Protein AF-A0A8W8I781-F1 (afdb_monomer_lite)

Radius of gyration: 19.68 Å; chains: 1; bounding box: 42×24×62 Å

Foldseek 3Di:
DWDQDPVPRDIDDDDDPDQDPLNVLLVVLLVQLVVLLVVLVVLVVCCVPPNPPPLVSLVSSLVSLVSSLVSLVVSLVSVVVCLVVVCVVCVVVPPDRSDDDPVSVVSVVVSVVSNVVSVVSVVVSVVD

Organism: Magallana gigas (NCBI:txid29159)

Secondary structure (DSSP, 8-state):
-EEEETTTTEEEE---SS--HHHHHHHHHHHHHHHHHHHHHHHHHHHHHT-TT-HHHHHHHHHHHHHHHHHHHHHHHHHHHTHHHHHHHHTTSTT---PPPHHHHHHHHHHHHHHHHHHHHHHHHHH-

pLDDT: mean 75.62, std 13.37, range [36.19, 91.19]

InterPro domains:
  IPR004031 PMP-22/EMP/MP20/Claudin [PF00822] (7-114)

Structure (mmCIF, N/CA/C/O backbone):
data_AF-A0A8W8I781-F1
#
_entry.id   AF-A0A8W8I781-F1
#
loop_
_atom_site.group_PDB
_atom_site.id
_atom_site.type_symbol
_atom_site.label_atom_id
_atom_site.label_alt_id
_atom_site.label_comp_id
_atom_site.label_asym_id
_atom_site.label_entity_id
_atom_site.label_seq_id
_atom_site.pdbx_PDB_ins_code
_atom_site.Cartn_x
_atom_site.Cartn_y
_atom_site.Cartn_z
_atom_site.occupancy
_atom_site.B_iso_or_equiv
_atom_site.auth_seq_id
_atom_site.auth_comp_id
_atom_site.auth_asym_id
_atom_site.auth_atom_id
_atom_site.pdbx_PDB_model_num
ATOM 1 N N . MET A 1 1 ? 3.475 0.333 -21.446 1.00 58.97 1 MET A N 1
ATOM 2 C CA . MET A 1 1 ? 4.227 1.584 -21.681 1.00 58.97 1 MET A CA 1
ATOM 3 C C . MET A 1 1 ? 3.385 2.430 -22.618 1.00 58.97 1 MET A C 1
ATOM 5 O O . MET A 1 1 ? 2.722 1.841 -23.463 1.00 58.97 1 MET A O 1
ATOM 9 N N . CYS A 1 2 ? 3.306 3.744 -22.426 1.00 61.47 2 CYS A N 1
ATOM 10 C CA . CYS A 1 2 ? 2.567 4.602 -23.351 1.00 61.47 2 CYS A CA 1
ATOM 11 C C . CYS A 1 2 ? 3.564 5.571 -23.976 1.00 61.47 2 CYS A C 1
ATOM 13 O O . CYS A 1 2 ? 4.141 6.386 -23.261 1.00 61.47 2 CYS A O 1
ATOM 15 N N . ASP A 1 3 ? 3.757 5.444 -25.284 1.00 60.09 3 ASP A N 1
ATOM 16 C CA . ASP A 1 3 ? 4.647 6.306 -26.052 1.00 60.09 3 ASP A CA 1
ATOM 17 C C . ASP A 1 3 ? 3.822 7.377 -26.762 1.00 60.09 3 ASP A C 1
ATOM 19 O O . ASP A 1 3 ? 2.713 7.126 -27.252 1.00 60.09 3 ASP A O 1
ATOM 23 N N . TYR A 1 4 ? 4.366 8.590 -26.808 1.00 54.22 4 TYR A N 1
ATOM 24 C CA . TYR A 1 4 ? 3.774 9.689 -27.555 1.00 54.22 4 TYR A CA 1
ATOM 25 C C . TYR A 1 4 ? 4.387 9.739 -28.956 1.00 54.22 4 TYR A C 1
ATOM 27 O O . TYR A 1 4 ? 5.540 10.140 -29.141 1.00 54.22 4 TYR A O 1
ATOM 35 N N . VAL A 1 5 ? 3.615 9.334 -29.965 1.00 59.44 5 VAL A N 1
ATOM 36 C CA . VAL A 1 5 ? 4.063 9.371 -31.359 1.00 59.44 5 VAL A CA 1
ATOM 37 C C . VAL A 1 5 ? 3.745 10.750 -31.942 1.00 59.44 5 VAL A C 1
ATOM 39 O O . VAL A 1 5 ? 2.630 11.006 -32.395 1.00 59.44 5 VAL A O 1
ATOM 42 N N . LYS A 1 6 ? 4.754 11.636 -31.982 1.00 56.41 6 LYS A N 1
ATOM 43 C CA . LYS A 1 6 ? 4.654 13.013 -32.523 1.00 56.41 6 LYS A CA 1
ATOM 44 C C . LYS A 1 6 ? 4.044 13.098 -33.932 1.00 56.41 6 LYS A C 1
ATOM 46 O O . LYS A 1 6 ? 3.501 14.133 -34.291 1.00 56.41 6 LYS A O 1
ATOM 51 N N . ALA A 1 7 ? 4.139 12.035 -34.734 1.00 61.06 7 ALA A N 1
ATOM 52 C CA . ALA A 1 7 ? 3.644 12.009 -36.111 1.00 61.06 7 ALA A CA 1
ATOM 53 C C . ALA A 1 7 ? 2.111 11.882 -36.240 1.00 61.06 7 ALA A C 1
ATOM 55 O O . ALA A 1 7 ? 1.573 12.245 -37.281 1.00 61.06 7 ALA A O 1
ATOM 56 N N . PHE A 1 8 ? 1.415 11.379 -35.214 1.00 61.53 8 PHE A N 1
ATOM 57 C CA . PHE A 1 8 ? -0.035 11.128 -35.260 1.00 61.53 8 PHE A CA 1
ATOM 58 C C . PHE A 1 8 ? -0.813 11.786 -34.112 1.00 61.53 8 PHE A C 1
ATOM 60 O O . PHE A 1 8 ? -2.014 11.550 -33.988 1.00 61.53 8 PHE A O 1
ATOM 67 N N . ASP A 1 9 ? -0.142 12.577 -33.266 1.00 61.91 9 ASP A N 1
ATOM 68 C CA . ASP A 1 9 ? -0.724 13.253 -32.094 1.00 61.91 9 ASP A CA 1
ATOM 69 C C . ASP A 1 9 ? -1.602 12.312 -31.237 1.00 61.91 9 ASP A C 1
ATOM 71 O O . ASP A 1 9 ? -2.668 12.660 -30.731 1.00 61.91 9 ASP A O 1
ATOM 75 N N . THR A 1 10 ? -1.173 11.050 -31.141 1.00 61.69 10 THR A N 1
ATOM 76 C CA . THR A 1 10 ? -1.899 9.964 -30.478 1.00 61.69 10 THR A CA 1
ATOM 77 C C . THR A 1 10 ? -0.980 9.263 -29.492 1.00 61.69 10 THR A C 1
ATOM 79 O O . THR A 1 10 ? 0.166 8.930 -29.799 1.00 61.69 10 THR A O 1
ATOM 82 N N . SER A 1 11 ? -1.496 9.036 -28.285 1.00 67.88 11 SER A N 1
ATOM 83 C CA . SER A 1 11 ? -0.853 8.203 -27.278 1.00 67.88 11 SER A CA 1
ATOM 84 C C . SER A 1 11 ? -1.199 6.743 -27.552 1.00 67.88 11 SER A C 1
ATOM 86 O O . SER A 1 11 ? -2.357 6.331 -27.470 1.00 67.88 11 SER A O 1
ATOM 88 N N . THR A 1 12 ? -0.193 5.941 -27.891 1.00 70.75 12 THR A N 1
ATOM 89 C CA . THR A 1 12 ? -0.369 4.497 -28.057 1.00 70.75 12 THR A CA 1
ATOM 90 C C . THR A 1 12 ? 0.168 3.793 -26.829 1.00 70.75 12 THR A C 1
ATOM 92 O O . THR A 1 12 ? 1.341 3.940 -26.482 1.00 70.75 12 THR A O 1
ATOM 95 N N . CYS A 1 13 ? -0.690 3.024 -26.167 1.00 72.06 13 CYS A N 1
ATOM 96 C CA . CYS A 1 13 ? -0.282 2.182 -25.056 1.00 72.06 13 CYS A CA 1
ATOM 97 C C . CYS A 1 13 ? -0.057 0.763 -25.566 1.00 72.06 13 CYS A C 1
ATOM 99 O O . CYS A 1 13 ? -0.955 0.144 -26.133 1.00 72.06 13 CYS A O 1
ATOM 101 N N . ILE A 1 14 ? 1.159 0.273 -25.356 1.00 72.69 14 ILE A N 1
ATOM 102 C CA . ILE A 1 14 ? 1.545 -1.103 -25.638 1.00 72.69 14 ILE A CA 1
ATOM 103 C C . ILE A 1 14 ? 1.728 -1.856 -24.326 1.00 72.69 14 ILE A C 1
ATOM 105 O O . ILE A 1 14 ? 2.276 -1.331 -23.343 1.00 72.69 14 ILE A O 1
ATOM 109 N N . ASP A 1 15 ? 1.256 -3.097 -24.311 1.00 74.62 15 ASP A N 1
ATOM 110 C CA . ASP A 1 15 ? 1.555 -4.021 -23.230 1.00 74.62 15 ASP A CA 1
ATOM 111 C C . ASP A 1 15 ? 3.048 -4.345 -23.210 1.00 74.62 15 ASP A C 1
ATOM 113 O O . ASP A 1 15 ? 3.739 -4.300 -24.230 1.00 74.62 15 ASP A O 1
ATOM 117 N N . TRP A 1 16 ? 3.561 -4.640 -22.017 1.00 66.75 16 TRP A N 1
ATOM 118 C CA . TRP A 1 16 ? 4.937 -5.100 -21.887 1.00 66.75 16 TRP A CA 1
ATOM 119 C C . TRP A 1 16 ? 5.052 -6.488 -22.528 1.00 66.75 16 TRP A C 1
ATOM 121 O O . TRP A 1 16 ? 4.339 -7.390 -22.086 1.00 66.75 16 TRP A O 1
ATOM 131 N N . PRO A 1 17 ? 5.929 -6.681 -23.533 1.00 69.62 17 PRO A N 1
ATOM 132 C CA . PRO A 1 17 ? 6.083 -7.979 -24.188 1.00 69.62 17 PRO A CA 1
ATOM 133 C C . PRO A 1 17 ? 6.652 -9.033 -23.230 1.00 69.62 17 PRO A C 1
ATOM 135 O O . PRO A 1 17 ? 6.308 -10.206 -23.332 1.00 69.62 17 PRO A O 1
ATOM 138 N N . GLU A 1 18 ? 7.472 -8.604 -22.268 1.00 78.19 18 GLU A N 1
ATOM 139 C CA . GLU A 1 18 ? 7.991 -9.425 -21.179 1.00 78.19 18 GLU A CA 1
ATOM 140 C C . GLU A 1 18 ? 8.003 -8.585 -19.896 1.00 78.19 18 GLU A C 1
ATOM 142 O O . GLU A 1 18 ? 8.522 -7.464 -19.870 1.00 78.19 18 GLU A O 1
ATOM 147 N N . ILE A 1 19 ? 7.356 -9.092 -18.844 1.00 76.19 19 ILE A N 1
ATOM 148 C CA . ILE A 1 19 ? 7.246 -8.402 -17.557 1.00 76.19 19 ILE A CA 1
ATOM 149 C C . ILE A 1 19 ? 8.495 -8.755 -16.746 1.00 76.19 19 ILE A C 1
ATOM 151 O O . ILE A 1 19 ? 8.699 -9.930 -16.452 1.00 76.19 19 ILE A O 1
ATOM 155 N N . PRO A 1 20 ? 9.332 -7.780 -16.359 1.00 80.50 20 PRO A N 1
ATOM 156 C CA . PRO A 1 20 ? 10.506 -8.088 -15.560 1.00 80.50 20 PRO A CA 1
ATOM 157 C C . PRO A 1 20 ? 10.093 -8.505 -14.140 1.00 80.50 20 PRO A C 1
ATOM 159 O O . PRO A 1 20 ? 9.157 -7.938 -13.573 1.00 80.50 20 PRO A O 1
ATOM 162 N N . GLU A 1 21 ? 10.830 -9.443 -13.537 1.00 85.50 21 GLU A N 1
ATOM 163 C CA . GLU A 1 21 ? 10.507 -10.043 -12.225 1.00 85.50 21 GLU A CA 1
ATOM 164 C C . GLU A 1 21 ? 10.288 -9.000 -11.116 1.00 85.50 21 GLU A C 1
ATOM 166 O O . GLU A 1 21 ? 9.414 -9.138 -10.263 1.00 85.50 21 GLU A O 1
ATOM 171 N N . TRP A 1 22 ? 11.048 -7.902 -11.145 1.00 82.75 22 TRP A N 1
ATOM 172 C CA . TRP A 1 22 ? 10.896 -6.820 -10.173 1.00 82.75 22 TRP A CA 1
ATOM 173 C C . TRP A 1 22 ? 9.544 -6.098 -10.311 1.00 82.75 22 TRP A C 1
ATOM 175 O O . TRP A 1 22 ? 8.969 -5.682 -9.308 1.00 82.75 22 TRP A O 1
ATOM 185 N N . LEU A 1 23 ? 9.016 -5.957 -11.534 1.00 83.06 23 LEU A N 1
ATOM 186 C CA . LEU A 1 23 ? 7.725 -5.317 -11.794 1.00 83.06 23 LEU A CA 1
ATOM 187 C C . LEU A 1 23 ? 6.576 -6.259 -11.433 1.00 83.06 23 LEU A C 1
ATOM 189 O O . LEU A 1 23 ? 5.552 -5.811 -10.918 1.00 83.06 23 LEU A O 1
ATOM 193 N N . GLU A 1 24 ? 6.757 -7.558 -11.668 1.00 85.75 24 GLU A N 1
ATOM 194 C CA . GLU A 1 24 ? 5.833 -8.587 -11.196 1.00 85.75 24 GLU A CA 1
ATOM 195 C C . GLU A 1 24 ? 5.732 -8.570 -9.666 1.00 85.75 24 GLU A C 1
ATOM 197 O O . GLU A 1 24 ? 4.628 -8.490 -9.123 1.00 85.75 24 GLU A O 1
ATOM 202 N N . ALA A 1 25 ? 6.873 -8.517 -8.970 1.00 85.56 25 ALA A N 1
ATOM 203 C CA . ALA A 1 25 ? 6.918 -8.402 -7.517 1.00 85.56 25 ALA A CA 1
ATOM 204 C C . ALA A 1 25 ? 6.212 -7.131 -7.015 1.00 85.56 25 ALA A C 1
ATOM 206 O O . ALA A 1 25 ? 5.365 -7.221 -6.129 1.00 85.56 25 ALA A O 1
ATOM 207 N N . VAL A 1 26 ? 6.485 -5.965 -7.619 1.00 87.00 26 VAL A N 1
ATOM 208 C CA . VAL A 1 26 ? 5.827 -4.687 -7.276 1.00 87.00 26 VAL A CA 1
ATOM 209 C C . VAL A 1 26 ? 4.310 -4.761 -7.460 1.00 87.00 26 VAL A C 1
ATOM 211 O O . VAL A 1 26 ? 3.557 -4.270 -6.616 1.00 87.00 26 VAL A O 1
ATOM 214 N N . ARG A 1 27 ? 3.835 -5.388 -8.545 1.00 86.25 27 ARG A N 1
ATOM 215 C CA . ARG A 1 27 ? 2.396 -5.596 -8.773 1.00 86.25 27 ARG A CA 1
ATOM 216 C C . ARG A 1 27 ? 1.797 -6.502 -7.703 1.00 86.25 27 ARG A C 1
ATOM 218 O O . ARG A 1 27 ? 0.760 -6.156 -7.140 1.00 86.25 27 ARG A O 1
ATOM 225 N N . ALA A 1 28 ? 2.452 -7.617 -7.388 1.00 88.69 28 ALA A N 1
ATOM 226 C CA . ALA A 1 28 ? 1.982 -8.553 -6.374 1.00 88.69 28 ALA A CA 1
ATOM 227 C C . ALA A 1 28 ? 1.886 -7.892 -4.989 1.00 88.69 28 ALA A C 1
ATOM 229 O O . ALA A 1 28 ? 0.840 -7.960 -4.342 1.00 88.69 28 ALA A O 1
ATOM 230 N N . THR A 1 29 ? 2.932 -7.186 -4.552 1.00 89.62 29 THR A N 1
ATOM 231 C CA . THR A 1 29 ? 2.952 -6.509 -3.246 1.00 89.62 29 THR A CA 1
ATOM 232 C C . THR A 1 29 ? 1.955 -5.356 -3.174 1.00 89.62 29 THR A C 1
ATOM 234 O O . THR A 1 29 ? 1.328 -5.160 -2.134 1.00 89.62 29 THR A O 1
ATOM 237 N N . SER A 1 30 ? 1.736 -4.636 -4.278 1.00 87.06 30 SER A N 1
ATOM 238 C CA . SER A 1 30 ? 0.732 -3.570 -4.348 1.00 87.06 30 SER A CA 1
ATOM 239 C C . SER A 1 30 ? -0.695 -4.116 -4.220 1.00 87.06 30 SER A C 1
ATOM 241 O O . SER A 1 30 ? -1.484 -3.593 -3.432 1.00 87.06 30 SER A O 1
ATOM 243 N N . ILE A 1 31 ? -1.011 -5.208 -4.925 1.00 90.19 31 ILE A N 1
ATOM 244 C CA . ILE A 1 31 ? -2.326 -5.864 -4.865 1.00 90.19 31 ILE A CA 1
ATOM 245 C C . ILE A 1 31 ? -2.590 -6.422 -3.461 1.00 90.19 31 ILE A C 1
ATOM 247 O O . ILE A 1 31 ? -3.657 -6.185 -2.893 1.00 90.19 31 ILE A O 1
ATOM 251 N N . ILE A 1 32 ? -1.616 -7.118 -2.867 1.00 90.69 32 ILE A N 1
ATOM 252 C CA . ILE A 1 32 ? -1.734 -7.652 -1.501 1.00 90.69 32 ILE A CA 1
ATOM 253 C C . ILE A 1 32 ? -1.921 -6.510 -0.494 1.00 90.69 32 ILE A C 1
ATOM 255 O O . ILE A 1 32 ? -2.806 -6.581 0.360 1.00 90.69 32 ILE A O 1
ATOM 259 N N . GLY A 1 33 ? -1.137 -5.436 -0.620 1.00 86.62 33 GLY A N 1
ATOM 260 C CA . GLY A 1 33 ? -1.266 -4.245 0.218 1.00 86.62 33 GLY A CA 1
ATOM 261 C C . GLY A 1 33 ? -2.665 -3.629 0.144 1.00 86.62 33 GLY A C 1
ATOM 262 O O . GLY A 1 33 ? -3.261 -3.331 1.179 1.00 86.62 33 GLY A O 1
ATOM 263 N N . LEU A 1 34 ? -3.235 -3.521 -1.061 1.00 87.94 34 LEU A N 1
ATOM 264 C CA . LEU A 1 34 ? -4.600 -3.031 -1.264 1.00 87.94 34 LEU A CA 1
ATOM 265 C C . LEU A 1 34 ? -5.644 -3.932 -0.589 1.00 87.94 34 LEU A C 1
ATOM 267 O O . LEU A 1 34 ? -6.527 -3.426 0.104 1.00 87.94 34 LEU A O 1
ATOM 271 N N . PHE A 1 35 ? -5.540 -5.254 -0.749 1.00 91.19 35 PHE A N 1
ATOM 272 C CA . PHE A 1 35 ? -6.463 -6.194 -0.104 1.00 91.19 35 PHE A CA 1
ATOM 273 C C . PHE A 1 35 ? -6.409 -6.112 1.423 1.00 91.19 35 PHE A C 1
ATOM 275 O O . PHE A 1 35 ? -7.454 -6.164 2.070 1.00 91.19 35 PHE A O 1
ATOM 282 N N . LEU A 1 36 ? -5.221 -5.934 2.004 1.00 89.31 36 LEU A N 1
ATOM 283 C CA . LEU A 1 36 ? -5.064 -5.759 3.449 1.00 89.31 36 LEU A CA 1
ATOM 284 C C . LEU A 1 36 ? -5.721 -4.466 3.946 1.00 89.31 36 LEU A C 1
ATOM 286 O O . LEU A 1 36 ? -6.419 -4.487 4.959 1.00 89.31 36 LEU A O 1
ATOM 290 N N . VAL A 1 37 ? -5.557 -3.359 3.216 1.00 86.62 37 VAL A N 1
ATOM 291 C CA . VAL A 1 37 ? -6.207 -2.082 3.553 1.00 86.62 37 VAL A CA 1
ATOM 292 C C . VAL A 1 37 ? -7.730 -2.185 3.420 1.00 86.62 37 VAL A C 1
ATOM 294 O O . VAL A 1 37 ? -8.452 -1.713 4.297 1.00 86.62 37 VAL A O 1
ATOM 297 N N . LEU A 1 38 ? -8.236 -2.851 2.377 1.00 89.25 38 LEU A N 1
ATOM 298 C CA . LEU A 1 38 ? -9.671 -3.106 2.210 1.00 89.25 38 LEU A CA 1
ATOM 299 C C . LEU A 1 38 ? -10.231 -3.976 3.338 1.00 89.25 38 LEU A C 1
ATOM 301 O O . LEU A 1 38 ? -11.283 -3.659 3.890 1.00 89.25 38 LEU A O 1
ATOM 305 N N . ALA A 1 39 ? -9.523 -5.040 3.717 1.00 88.12 39 ALA A N 1
ATOM 306 C CA . ALA A 1 39 ? -9.918 -5.888 4.835 1.00 88.12 39 ALA A CA 1
ATOM 307 C C . ALA A 1 39 ? -9.982 -5.088 6.145 1.00 88.12 39 ALA A C 1
ATOM 309 O O . ALA A 1 39 ? -10.959 -5.203 6.886 1.00 88.12 39 ALA A O 1
ATOM 310 N N . ALA A 1 40 ? -8.995 -4.227 6.403 1.00 86.31 40 ALA A N 1
ATOM 311 C CA . ALA A 1 40 ? -8.994 -3.355 7.572 1.00 86.31 40 ALA A CA 1
ATOM 312 C C . ALA A 1 40 ? -10.169 -2.363 7.565 1.00 86.31 40 ALA A C 1
ATOM 314 O O . ALA A 1 40 ? -10.821 -2.163 8.591 1.00 86.31 40 ALA A O 1
ATOM 315 N N . LEU A 1 41 ? -10.490 -1.789 6.402 1.00 86.31 41 LEU A N 1
ATOM 316 C CA . LEU A 1 41 ? -11.636 -0.899 6.228 1.00 86.31 41 LEU A CA 1
ATOM 317 C C . LEU A 1 41 ? -12.961 -1.623 6.504 1.00 86.31 41 LEU A C 1
ATOM 319 O O . LEU A 1 41 ? -13.804 -1.102 7.233 1.00 86.31 41 LEU A O 1
ATOM 323 N N . VAL A 1 42 ? -13.122 -2.855 6.013 1.00 88.56 42 VAL A N 1
ATOM 324 C CA . VAL A 1 42 ? -14.288 -3.696 6.330 1.00 88.56 42 VAL A CA 1
ATOM 325 C C . VAL A 1 42 ? -14.362 -3.981 7.832 1.00 88.56 42 VAL A C 1
ATOM 327 O O . VAL A 1 42 ? -15.434 -3.837 8.419 1.00 88.56 42 VAL A O 1
ATOM 330 N N . MET A 1 43 ? -13.245 -4.314 8.490 1.00 85.31 43 MET A N 1
ATOM 331 C CA . MET A 1 43 ? -13.221 -4.527 9.945 1.00 85.31 43 MET A CA 1
ATOM 332 C C . MET A 1 43 ? -13.626 -3.269 10.728 1.00 85.31 43 MET A C 1
ATOM 334 O O . MET A 1 43 ? -14.373 -3.371 11.703 1.00 85.31 43 MET A O 1
ATOM 338 N N . LEU A 1 44 ? -13.194 -2.082 10.291 1.00 83.56 44 LEU A N 1
ATOM 339 C CA . LEU A 1 44 ? -13.596 -0.810 10.897 1.00 83.56 44 LEU A CA 1
ATOM 340 C C . LEU A 1 44 ? -15.094 -0.533 10.715 1.00 83.56 44 LEU A C 1
ATOM 342 O O . LEU A 1 44 ? -15.762 -0.158 11.680 1.00 83.56 44 LEU A O 1
ATOM 346 N N . ILE A 1 45 ? -15.646 -0.777 9.523 1.00 85.38 45 ILE A N 1
ATOM 347 C CA . ILE A 1 45 ? -17.087 -0.620 9.258 1.00 85.38 45 ILE A CA 1
ATOM 348 C C . ILE A 1 45 ? -17.906 -1.595 10.112 1.00 85.38 45 ILE A C 1
ATOM 350 O O . ILE A 1 45 ? -18.907 -1.196 10.713 1.00 85.38 45 ILE A O 1
ATOM 354 N N . LEU A 1 46 ? -17.473 -2.857 10.212 1.00 83.69 46 LEU A N 1
ATOM 355 C CA . LEU A 1 46 ? -18.122 -3.865 11.054 1.00 83.69 46 LEU A CA 1
ATOM 356 C C . LEU A 1 46 ? -18.095 -3.464 12.533 1.00 83.69 46 LEU A C 1
ATOM 358 O O . LEU A 1 46 ? -19.095 -3.642 13.233 1.00 83.69 46 LEU A O 1
ATOM 362 N N . ARG A 1 47 ? -16.992 -2.869 13.007 1.00 76.19 47 ARG A N 1
ATOM 363 C CA . ARG A 1 47 ? -16.903 -2.314 14.364 1.00 76.19 47 ARG A CA 1
ATOM 364 C C . ARG A 1 47 ? -17.895 -1.171 14.577 1.00 76.19 47 ARG A C 1
ATOM 366 O O . ARG A 1 47 ? -18.584 -1.172 15.591 1.00 76.19 47 ARG A O 1
ATOM 373 N N . MET A 1 48 ? -17.990 -0.219 13.644 1.00 76.38 48 MET A N 1
ATOM 374 C CA . MET A 1 48 ? -18.917 0.915 13.776 1.00 76.38 48 MET A CA 1
ATOM 375 C C . MET A 1 48 ? -20.390 0.494 13.705 1.00 76.38 48 MET A C 1
ATOM 377 O O . MET A 1 48 ? -21.221 1.080 14.396 1.00 76.38 48 MET A O 1
ATOM 381 N N . SER A 1 49 ? -20.707 -0.512 12.886 1.00 80.25 49 SER A N 1
ATOM 382 C CA . SER A 1 49 ? -22.093 -0.876 12.564 1.00 80.25 49 SER A CA 1
ATOM 383 C C . SER A 1 49 ? -22.666 -1.977 13.461 1.00 80.25 49 SER A C 1
ATOM 385 O O . SER A 1 49 ? -23.830 -1.905 13.840 1.00 80.25 49 SER A O 1
ATOM 387 N N . VAL A 1 50 ? -21.878 -3.011 13.786 1.00 71.25 50 VAL A N 1
ATOM 388 C CA . VAL A 1 50 ? -22.386 -4.262 14.393 1.00 71.25 50 VAL A CA 1
ATOM 389 C C . VAL A 1 50 ? -21.689 -4.610 15.710 1.00 71.25 50 VAL A C 1
ATOM 391 O O . VAL A 1 50 ? -22.326 -5.124 16.624 1.00 71.25 50 VAL A O 1
ATOM 394 N N . MET A 1 51 ? -20.387 -4.338 15.834 1.00 65.81 51 MET A N 1
ATOM 395 C CA . MET A 1 51 ? -19.560 -4.768 16.972 1.00 65.81 51 MET A CA 1
ATOM 396 C C . MET A 1 51 ? -19.022 -3.591 17.788 1.00 65.81 51 MET A C 1
ATOM 398 O O . MET A 1 51 ? -17.812 -3.475 18.018 1.00 65.81 51 MET A O 1
ATOM 402 N N . LYS A 1 52 ? -19.938 -2.729 18.237 1.00 61.31 52 LYS A N 1
ATOM 403 C CA . LYS A 1 52 ? -19.638 -1.647 19.178 1.00 61.31 52 LYS A CA 1
ATOM 404 C C . LYS A 1 52 ? -18.975 -2.278 20.418 1.00 61.31 52 LYS A C 1
ATOM 406 O O . LYS A 1 52 ? -19.500 -3.242 20.962 1.00 61.31 52 LYS A O 1
ATOM 411 N N . ASP A 1 53 ? -17.769 -1.826 20.759 1.00 63.59 53 ASP A N 1
ATOM 412 C CA . ASP A 1 53 ? -16.950 -2.257 21.914 1.00 63.59 53 ASP A CA 1
ATOM 413 C C . ASP A 1 53 ? -16.068 -3.518 21.807 1.00 63.59 53 ASP A C 1
ATOM 415 O O . ASP A 1 53 ? -15.460 -3.931 22.796 1.00 63.59 53 ASP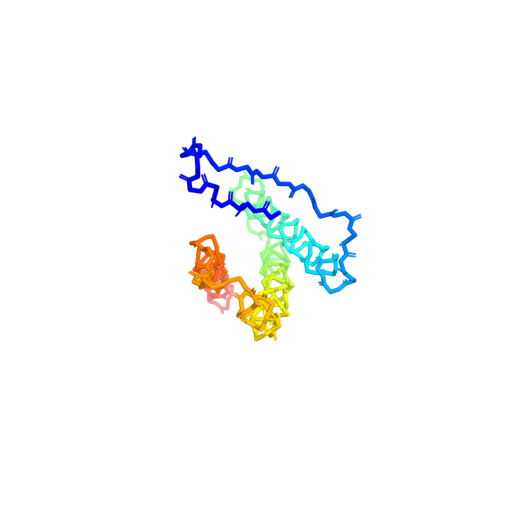 A O 1
ATOM 419 N N . ARG A 1 54 ? -15.848 -4.103 20.618 1.00 67.50 54 ARG A N 1
ATOM 420 C CA . ARG A 1 54 ? -14.781 -5.121 20.480 1.00 67.50 54 ARG A CA 1
ATOM 421 C C . ARG A 1 54 ? -13.399 -4.504 20.238 1.00 67.50 54 ARG A C 1
ATOM 423 O O . ARG A 1 54 ? -12.943 -4.403 19.100 1.00 67.50 54 ARG A O 1
ATOM 430 N N . ASN A 1 55 ? -12.685 -4.203 21.324 1.00 69.25 55 ASN A N 1
ATOM 431 C CA . ASN A 1 55 ? -11.266 -3.810 21.315 1.00 69.25 55 ASN A CA 1
ATOM 432 C C . ASN A 1 55 ? -10.335 -4.710 20.465 1.00 69.25 55 ASN A C 1
ATOM 434 O O . ASN A 1 55 ? -9.514 -4.151 19.734 1.00 69.25 55 ASN A O 1
ATOM 438 N N . PRO A 1 56 ? -10.458 -6.058 20.440 1.00 76.56 56 PRO A N 1
ATOM 439 C CA . PRO A 1 56 ? -9.578 -6.883 19.601 1.00 76.56 56 PRO A CA 1
ATOM 440 C C . PRO A 1 56 ? -9.775 -6.659 18.093 1.00 76.56 56 PRO A C 1
ATOM 442 O O . PRO A 1 56 ? -8.825 -6.811 17.329 1.00 76.56 56 PRO A O 1
ATOM 445 N N . VAL A 1 57 ? -10.974 -6.257 17.651 1.00 78.00 57 VAL A N 1
ATOM 446 C CA . VAL A 1 57 ? -11.247 -5.961 16.232 1.00 78.00 57 VAL A CA 1
ATOM 447 C C . VAL A 1 57 ? -10.539 -4.676 15.807 1.00 78.00 57 VAL A C 1
ATOM 449 O O . VAL A 1 57 ? -10.021 -4.602 14.697 1.00 78.00 57 VAL A O 1
ATOM 452 N N . LEU A 1 58 ? -10.456 -3.685 16.701 1.00 76.88 58 LEU A N 1
ATOM 453 C CA . LEU A 1 58 ? -9.725 -2.450 16.424 1.00 76.88 58 LEU A CA 1
ATOM 454 C C . LEU A 1 58 ? -8.214 -2.699 16.335 1.00 76.88 58 LEU A C 1
ATOM 456 O O . LEU A 1 58 ? -7.576 -2.220 15.403 1.00 76.88 58 LEU A O 1
ATOM 460 N N . PHE A 1 59 ? -7.652 -3.501 17.244 1.00 80.44 59 PHE A N 1
ATOM 461 C CA . PHE A 1 59 ? -6.242 -3.901 17.171 1.00 80.44 59 PHE A CA 1
ATOM 462 C C . PHE A 1 59 ? -5.922 -4.680 15.891 1.00 80.44 59 PHE A C 1
ATOM 464 O O . PHE A 1 59 ? -4.905 -4.410 15.253 1.00 80.44 59 PHE A O 1
ATOM 471 N N . ALA A 1 60 ? -6.793 -5.608 15.485 1.00 83.50 60 ALA A N 1
ATOM 472 C CA . ALA A 1 60 ? -6.633 -6.346 14.234 1.00 83.50 60 ALA A CA 1
ATOM 473 C C . ALA A 1 60 ? -6.708 -5.419 13.008 1.00 83.50 60 ALA A C 1
ATOM 475 O O . ALA A 1 60 ? -5.883 -5.535 12.101 1.00 83.50 60 ALA A O 1
ATOM 476 N N . ALA A 1 61 ? -7.636 -4.459 12.996 1.00 82.75 61 ALA A N 1
ATOM 477 C CA . ALA A 1 61 ? -7.734 -3.461 11.933 1.00 82.75 61 ALA A CA 1
ATOM 478 C C . ALA A 1 61 ? -6.470 -2.585 11.857 1.00 82.75 61 ALA A C 1
ATOM 480 O O . ALA A 1 61 ? -5.899 -2.418 10.784 1.00 82.75 61 ALA A O 1
ATOM 481 N N . ILE A 1 62 ? -5.964 -2.097 12.993 1.00 84.50 62 ILE A N 1
ATOM 482 C CA . ILE A 1 62 ? -4.723 -1.309 13.038 1.00 84.50 62 ILE A CA 1
ATOM 483 C C . ILE A 1 62 ? -3.542 -2.149 12.533 1.00 84.50 62 ILE A C 1
ATOM 485 O O . ILE A 1 62 ? -2.839 -1.734 11.613 1.00 84.50 62 ILE A O 1
ATOM 489 N N . GLY A 1 63 ? -3.355 -3.362 13.058 1.00 85.44 63 GLY A N 1
ATOM 490 C CA . GLY A 1 63 ? -2.270 -4.249 12.631 1.00 85.44 63 GLY A CA 1
ATOM 491 C C . GLY A 1 63 ? -2.304 -4.541 11.128 1.00 85.44 63 GLY A C 1
ATOM 492 O O . GLY A 1 63 ? -1.286 -4.425 10.448 1.00 85.44 63 GLY A O 1
ATOM 493 N N . THR A 1 64 ? -3.486 -4.835 10.582 1.00 86.88 64 THR A N 1
ATOM 494 C CA . THR A 1 64 ? -3.659 -5.086 9.142 1.00 86.88 64 THR A CA 1
ATOM 495 C C . THR A 1 64 ? -3.404 -3.841 8.290 1.00 86.88 64 THR A C 1
ATOM 497 O O . THR A 1 64 ? -2.754 -3.966 7.251 1.00 86.88 64 THR A O 1
ATOM 500 N N . THR A 1 65 ? -3.798 -2.638 8.736 1.00 86.81 65 THR A N 1
ATOM 501 C CA . THR A 1 65 ? -3.438 -1.390 8.030 1.00 86.81 65 THR A CA 1
ATOM 502 C C . THR A 1 65 ? -1.931 -1.141 7.990 1.00 86.81 65 THR A C 1
ATOM 504 O O . THR A 1 65 ? -1.411 -0.790 6.933 1.00 86.81 65 THR A O 1
ATOM 507 N N . PHE A 1 66 ? -1.208 -1.364 9.095 1.00 87.38 66 PHE A N 1
ATOM 508 C CA . PHE A 1 66 ? 0.247 -1.177 9.143 1.00 87.38 66 PHE A CA 1
ATOM 509 C C . PHE A 1 66 ? 0.977 -2.160 8.228 1.00 87.38 66 PHE A C 1
ATOM 511 O O . PHE A 1 66 ? 1.847 -1.756 7.458 1.00 87.38 66 PHE A O 1
ATOM 518 N N . VAL A 1 67 ? 0.596 -3.440 8.260 1.00 90.19 67 VAL A N 1
ATOM 519 C CA . VAL A 1 67 ? 1.185 -4.456 7.375 1.00 90.19 67 VAL A CA 1
ATOM 520 C C . VAL A 1 67 ? 0.890 -4.128 5.908 1.00 90.19 67 VAL A C 1
ATOM 522 O O . VAL A 1 67 ? 1.800 -4.165 5.081 1.00 90.19 67 VAL A O 1
ATOM 525 N N . GLY A 1 68 ? -0.344 -3.729 5.581 1.00 87.56 68 GLY A N 1
ATOM 526 C CA . GLY A 1 68 ? -0.708 -3.290 4.231 1.00 87.56 68 GLY A CA 1
ATOM 527 C C . GLY A 1 68 ? 0.112 -2.087 3.755 1.00 87.56 68 GLY A C 1
ATOM 528 O O . GLY A 1 68 ? 0.623 -2.093 2.635 1.00 87.56 68 GLY A O 1
ATOM 529 N N . ALA A 1 69 ? 0.318 -1.092 4.621 1.00 87.00 69 ALA A N 1
ATOM 530 C CA . ALA A 1 69 ? 1.139 0.076 4.316 1.00 87.00 69 ALA A CA 1
ATOM 531 C C . ALA A 1 69 ? 2.614 -0.284 4.066 1.00 87.00 69 ALA A C 1
ATOM 533 O O . ALA A 1 69 ? 3.225 0.285 3.165 1.00 87.00 69 ALA A O 1
ATOM 534 N N . ILE A 1 70 ? 3.177 -1.257 4.793 1.00 89.12 70 ILE A N 1
ATOM 535 C CA . ILE A 1 70 ? 4.546 -1.749 4.557 1.00 89.12 70 ILE A CA 1
ATOM 536 C C . ILE A 1 70 ? 4.669 -2.398 3.172 1.00 89.12 70 ILE A C 1
ATOM 538 O O . ILE A 1 70 ? 5.620 -2.113 2.448 1.00 89.12 70 ILE A O 1
ATOM 542 N N . PHE A 1 71 ? 3.703 -3.220 2.754 1.00 89.25 71 PHE A N 1
ATOM 543 C CA . PHE A 1 71 ? 3.714 -3.803 1.405 1.00 89.25 71 PHE A CA 1
ATOM 544 C C . PHE A 1 71 ? 3.636 -2.736 0.304 1.00 89.25 71 PHE A C 1
ATOM 546 O O . PHE A 1 71 ? 4.334 -2.829 -0.711 1.00 89.25 71 PHE A O 1
ATOM 553 N N . ILE A 1 72 ? 2.838 -1.688 0.516 1.00 86.62 72 ILE A N 1
ATOM 554 C CA . ILE A 1 72 ? 2.756 -0.546 -0.403 1.00 86.62 72 ILE A CA 1
ATOM 555 C C . ILE A 1 72 ? 4.085 0.229 -0.422 1.00 86.62 72 ILE A C 1
ATOM 557 O O . ILE A 1 72 ? 4.581 0.540 -1.503 1.00 86.62 72 ILE A O 1
ATOM 561 N N . LEU A 1 73 ? 4.715 0.460 0.736 1.00 88.00 73 LEU A N 1
ATOM 562 C CA . LEU A 1 73 ? 6.042 1.082 0.840 1.00 88.00 73 LEU A CA 1
ATOM 563 C C . LEU A 1 73 ? 7.110 0.308 0.072 1.00 88.00 73 LEU A C 1
ATOM 565 O O . LEU A 1 73 ? 7.876 0.913 -0.671 1.00 88.00 73 LEU A O 1
ATOM 569 N N . ILE A 1 74 ? 7.153 -1.018 0.225 1.00 87.50 74 ILE A N 1
ATOM 570 C CA . ILE A 1 74 ? 8.102 -1.876 -0.497 1.00 87.50 74 ILE A CA 1
ATOM 571 C C . ILE A 1 74 ? 7.878 -1.740 -2.007 1.00 87.50 74 ILE A C 1
ATOM 573 O O . ILE A 1 74 ? 8.835 -1.554 -2.752 1.00 87.50 74 ILE A O 1
ATOM 577 N N . SER A 1 75 ? 6.618 -1.744 -2.450 1.00 86.81 75 SER A N 1
ATOM 578 C CA . SER A 1 75 ? 6.259 -1.558 -3.863 1.00 86.81 75 SER A CA 1
ATOM 579 C C . SER A 1 75 ? 6.784 -0.222 -4.409 1.00 86.81 75 SER A C 1
ATOM 581 O O . SER A 1 75 ? 7.408 -0.184 -5.468 1.00 86.81 75 SER A O 1
ATOM 583 N N . ILE A 1 76 ? 6.575 0.869 -3.662 1.00 85.31 76 ILE A N 1
ATOM 584 C CA . ILE A 1 76 ? 7.027 2.225 -4.012 1.00 85.31 76 ILE A CA 1
ATOM 585 C C . ILE A 1 76 ? 8.558 2.301 -4.026 1.00 85.31 76 ILE A C 1
ATOM 587 O O . ILE A 1 76 ? 9.129 2.856 -4.960 1.00 85.31 76 ILE A O 1
ATOM 591 N N . ALA A 1 77 ? 9.226 1.734 -3.020 1.00 87.00 77 ALA A N 1
ATOM 592 C CA . ALA A 1 77 ? 10.680 1.766 -2.891 1.00 87.00 77 ALA A CA 1
ATOM 593 C C . ALA A 1 77 ? 11.374 0.983 -4.012 1.00 87.00 77 ALA A C 1
ATOM 595 O O . ALA A 1 77 ? 12.320 1.486 -4.616 1.00 87.00 77 ALA A O 1
ATOM 596 N N . VAL A 1 78 ? 10.881 -0.219 -4.331 1.00 86.00 78 VAL A N 1
ATOM 597 C CA . VAL A 1 78 ? 11.403 -1.028 -5.440 1.00 86.00 78 VAL A CA 1
ATOM 598 C C . VAL A 1 78 ? 11.175 -0.312 -6.769 1.00 86.00 78 VAL A C 1
ATOM 600 O O . VAL A 1 78 ? 12.111 -0.202 -7.559 1.00 86.00 78 VAL A O 1
ATOM 603 N N . TYR A 1 79 ? 9.984 0.254 -6.989 1.00 81.88 79 TYR A N 1
ATOM 604 C CA . TYR A 1 79 ? 9.698 1.035 -8.193 1.00 81.88 79 TYR A CA 1
ATOM 605 C C . TYR A 1 79 ? 10.614 2.267 -8.324 1.00 81.88 79 TYR A C 1
ATOM 607 O O . TYR A 1 79 ? 11.191 2.492 -9.384 1.00 81.88 79 TYR A O 1
ATOM 615 N N . ALA A 1 80 ? 10.815 3.023 -7.240 1.00 81.56 80 ALA A N 1
ATOM 616 C CA . ALA A 1 80 ? 11.689 4.197 -7.217 1.00 81.56 80 ALA A CA 1
ATOM 617 C C . ALA A 1 80 ? 13.165 3.839 -7.447 1.00 81.56 80 ALA A C 1
ATOM 619 O O . ALA A 1 80 ? 13.856 4.522 -8.196 1.00 81.56 80 ALA A O 1
ATOM 620 N N . SER A 1 81 ? 13.646 2.736 -6.860 1.00 83.56 81 SER A N 1
ATOM 621 C CA . SER A 1 81 ? 15.031 2.273 -7.044 1.00 83.56 81 SER A CA 1
ATOM 622 C C . SER A 1 81 ? 15.370 1.920 -8.495 1.00 83.56 81 SER A C 1
ATOM 624 O O . SER A 1 81 ? 16.539 1.891 -8.870 1.00 83.56 81 SER A O 1
ATOM 626 N N . LYS A 1 82 ? 14.349 1.667 -9.321 1.00 78.69 82 LYS A N 1
ATOM 627 C CA . LYS A 1 82 ? 14.494 1.344 -10.739 1.00 78.69 82 LYS A CA 1
ATOM 628 C C . LYS A 1 82 ? 14.432 2.571 -11.650 1.00 78.69 82 LYS A C 1
ATOM 630 O O . LYS A 1 82 ? 14.668 2.428 -12.846 1.00 78.69 82 LYS A O 1
ATOM 635 N N . GLY A 1 83 ? 14.205 3.771 -11.104 1.00 68.06 83 GLY A N 1
ATOM 636 C CA . GLY A 1 83 ? 14.141 5.029 -11.859 1.00 68.06 83 GLY A CA 1
ATOM 637 C C . GLY A 1 83 ? 15.381 5.309 -12.718 1.00 68.06 83 GLY A C 1
ATOM 638 O O . GLY A 1 83 ? 15.254 5.730 -13.867 1.00 68.06 83 GLY A O 1
ATOM 639 N N . ASP A 1 84 ? 16.576 4.976 -12.222 1.00 63.94 84 ASP A N 1
ATOM 640 C CA . ASP A 1 84 ? 17.833 5.172 -12.960 1.00 63.94 84 ASP A CA 1
ATOM 641 C C . ASP A 1 84 ? 17.960 4.249 -14.189 1.00 63.94 84 ASP A C 1
ATOM 643 O O . ASP A 1 84 ? 18.602 4.606 -15.180 1.00 63.94 84 ASP A O 1
ATOM 647 N N . GLU A 1 85 ? 17.345 3.060 -14.156 1.00 63.28 85 GLU A N 1
ATOM 648 C CA . GLU A 1 85 ? 17.315 2.127 -15.294 1.00 63.28 85 GLU A CA 1
ATOM 649 C C . GLU A 1 85 ? 16.369 2.621 -16.399 1.00 63.28 85 GLU A C 1
ATOM 651 O O . GLU A 1 85 ? 16.659 2.429 -17.583 1.00 63.28 85 GLU A O 1
ATOM 656 N N . PHE A 1 86 ? 15.282 3.307 -16.028 1.00 60.44 86 PHE A N 1
ATOM 657 C CA . PHE A 1 86 ? 14.376 3.965 -16.975 1.00 60.44 86 PHE A CA 1
ATOM 658 C C . PHE A 1 86 ? 15.030 5.182 -17.627 1.00 60.44 86 PHE A C 1
ATOM 660 O O . PHE A 1 86 ? 15.045 5.281 -18.851 1.00 60.44 86 PHE A O 1
ATOM 667 N N . SER A 1 87 ? 15.682 6.037 -16.835 1.00 55.66 87 SER A N 1
ATOM 668 C CA . SER A 1 87 ? 16.388 7.217 -17.348 1.00 55.66 87 SER A CA 1
ATOM 669 C C . SER A 1 87 ? 17.498 6.857 -18.351 1.00 55.66 87 SER A C 1
ATOM 671 O O . SER A 1 87 ? 17.681 7.548 -19.352 1.00 55.66 87 SER A O 1
ATOM 673 N N . LYS A 1 88 ? 18.204 5.734 -18.149 1.00 54.09 88 LYS A N 1
ATOM 674 C CA . LYS A 1 88 ? 19.232 5.251 -19.091 1.00 54.09 88 LYS A CA 1
ATOM 675 C C . LYS A 1 88 ? 18.671 4.651 -20.381 1.00 54.09 88 LYS A C 1
ATOM 677 O O . LYS A 1 88 ? 19.333 4.752 -21.411 1.00 54.09 88 LYS A O 1
ATOM 682 N N . LYS A 1 89 ? 17.498 4.008 -20.344 1.00 52.03 89 LYS A N 1
ATOM 683 C CA . LYS A 1 89 ? 16.840 3.485 -21.555 1.00 52.03 89 LYS A CA 1
ATOM 684 C C . LYS A 1 89 ? 16.198 4.597 -22.379 1.00 52.03 89 LYS A C 1
ATOM 686 O O . LYS A 1 89 ? 16.291 4.550 -23.600 1.00 52.03 89 LYS A O 1
ATOM 691 N N . ASP A 1 90 ? 15.653 5.616 -21.725 1.00 47.84 90 ASP A N 1
ATOM 692 C CA . ASP A 1 90 ? 15.114 6.792 -22.405 1.00 47.84 90 ASP A CA 1
ATOM 693 C C . ASP A 1 90 ? 16.212 7.728 -22.938 1.00 47.84 90 ASP A C 1
ATOM 695 O O . ASP A 1 90 ? 16.005 8.407 -23.934 1.00 47.84 90 ASP A O 1
ATOM 699 N N . ALA A 1 91 ? 17.435 7.697 -22.393 1.00 44.34 91 ALA A N 1
ATOM 700 C CA . ALA A 1 91 ? 18.582 8.398 -22.986 1.00 44.34 91 ALA A CA 1
ATOM 701 C C . ALA A 1 91 ? 18.992 7.869 -24.383 1.00 44.34 91 ALA A C 1
ATOM 703 O O . ALA A 1 91 ? 19.742 8.541 -25.090 1.00 44.34 91 ALA A O 1
ATOM 704 N N . LEU A 1 92 ? 18.510 6.687 -24.797 1.00 46.56 92 LEU A N 1
ATOM 705 C CA . LEU A 1 92 ? 18.648 6.172 -26.170 1.00 46.56 92 LEU A CA 1
ATOM 706 C C . LEU A 1 92 ? 17.564 6.709 -27.125 1.00 46.56 92 LEU A C 1
ATOM 708 O O . LEU A 1 92 ? 17.695 6.545 -28.337 1.00 46.56 92 LEU A O 1
ATOM 712 N N . ILE A 1 93 ? 16.521 7.360 -26.601 1.00 49.38 93 ILE A N 1
ATOM 713 C CA . ILE A 1 93 ? 15.432 7.990 -27.350 1.00 49.38 93 ILE A CA 1
ATOM 714 C C . ILE A 1 93 ? 15.451 9.482 -26.999 1.00 49.38 93 ILE A C 1
ATOM 716 O O . ILE A 1 93 ? 14.849 9.913 -26.022 1.00 49.38 93 ILE A O 1
ATOM 720 N N . GLU A 1 94 ? 16.192 10.266 -27.786 1.00 36.19 94 GLU A N 1
ATOM 721 C CA . GLU A 1 94 ? 16.374 11.721 -27.650 1.00 36.19 94 GLU A CA 1
ATOM 722 C C . GLU A 1 94 ? 15.106 12.447 -27.128 1.00 36.19 94 GLU A C 1
ATOM 724 O O . GLU A 1 94 ? 14.179 12.756 -27.882 1.00 36.19 94 GLU A O 1
ATOM 729 N N . GLY A 1 95 ? 15.063 12.725 -25.817 1.00 39.66 95 GLY A N 1
ATOM 730 C CA . GLY A 1 95 ? 14.086 13.626 -25.195 1.00 39.66 95 GLY A CA 1
ATOM 731 C C . GLY A 1 95 ? 12.936 13.016 -24.382 1.00 39.66 95 GLY A C 1
ATOM 732 O O . GLY A 1 95 ? 12.047 13.777 -24.003 1.00 39.66 95 GLY A O 1
ATOM 733 N N . ALA A 1 96 ? 12.919 11.715 -24.079 1.00 40.34 96 ALA A N 1
ATOM 734 C CA . ALA A 1 96 ? 11.975 11.175 -23.095 1.00 40.34 96 ALA A CA 1
ATOM 735 C C . ALA A 1 96 ? 12.543 11.346 -21.672 1.00 40.34 96 ALA A C 1
ATOM 737 O O . ALA A 1 96 ? 13.498 10.686 -21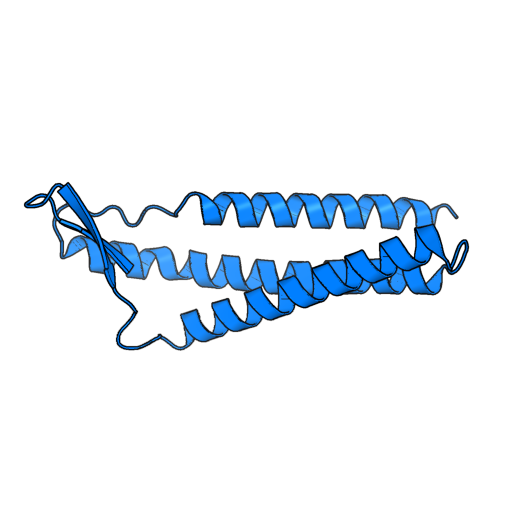.276 1.00 40.34 96 ALA A O 1
ATOM 738 N N . SER A 1 97 ? 12.012 12.278 -20.882 1.00 43.19 97 SER A N 1
ATOM 739 C CA . SER A 1 97 ? 12.254 12.255 -19.441 1.00 43.19 97 SER A CA 1
ATOM 740 C C . SER A 1 97 ? 11.404 11.134 -18.845 1.00 43.19 97 SER A C 1
ATOM 742 O O . SER A 1 97 ? 10.180 11.143 -18.974 1.00 43.19 97 SER A O 1
ATOM 744 N N . ALA A 1 98 ? 12.054 10.159 -18.203 1.00 51.62 98 ALA A N 1
ATOM 745 C CA . ALA A 1 98 ? 11.407 9.134 -17.386 1.00 51.62 98 ALA A CA 1
ATOM 746 C C . ALA A 1 98 ? 10.810 9.775 -16.118 1.00 51.62 98 ALA A C 1
ATOM 748 O O . ALA A 1 98 ? 11.255 9.526 -14.998 1.00 51.62 98 ALA A O 1
ATOM 749 N N . ASP A 1 99 ? 9.843 10.671 -16.294 1.00 61.59 99 ASP A N 1
ATOM 750 C CA . ASP A 1 99 ? 9.193 11.371 -15.202 1.00 61.59 99 ASP A CA 1
ATOM 751 C C . ASP A 1 99 ? 8.194 10.436 -14.521 1.00 61.59 99 ASP A C 1
ATOM 753 O O . ASP A 1 99 ? 7.405 9.728 -15.157 1.00 61.59 99 ASP A O 1
ATOM 757 N N . TYR A 1 100 ? 8.214 10.429 -13.188 1.00 64.19 100 TYR A N 1
ATOM 758 C CA . TYR A 1 100 ? 7.242 9.671 -12.413 1.00 64.19 100 TYR A CA 1
ATOM 759 C C . TYR A 1 100 ? 5.829 10.166 -12.730 1.00 64.19 100 TYR A C 1
ATOM 761 O O . TYR A 1 100 ? 5.507 11.344 -12.575 1.00 64.19 100 TYR A O 1
ATOM 769 N N . HIS A 1 101 ? 4.958 9.242 -13.132 1.00 69.88 101 HIS A N 1
ATOM 770 C CA . HIS A 1 101 ? 3.558 9.553 -13.388 1.00 69.88 101 HIS A CA 1
ATOM 771 C C . HIS A 1 101 ? 2.887 10.096 -12.116 1.00 69.88 101 HIS A C 1
ATOM 773 O O . HIS A 1 101 ? 3.185 9.633 -11.012 1.00 69.88 101 HIS A O 1
ATOM 779 N N . PHE A 1 102 ? 1.917 11.009 -12.252 1.00 73.69 102 PHE A N 1
ATOM 780 C CA . PHE A 1 102 ? 1.208 11.620 -11.110 1.00 73.69 102 PHE A CA 1
ATOM 781 C C . PHE A 1 102 ? 0.661 10.583 -10.110 1.00 73.69 102 PHE A C 1
ATOM 783 O O . PHE A 1 102 ? 0.622 10.825 -8.905 1.00 73.69 102 PHE A O 1
ATOM 790 N N . ALA A 1 103 ? 0.284 9.401 -10.608 1.00 76.38 103 ALA A N 1
ATOM 791 C CA . ALA A 1 103 ? -0.217 8.282 -9.816 1.00 76.38 103 ALA A CA 1
ATOM 792 C C . ALA A 1 103 ? 0.768 7.841 -8.719 1.00 76.38 103 ALA A C 1
ATOM 794 O O . ALA A 1 103 ? 0.342 7.482 -7.625 1.00 76.38 103 ALA A O 1
ATOM 795 N N . PHE A 1 104 ? 2.076 7.937 -8.971 1.00 79.19 104 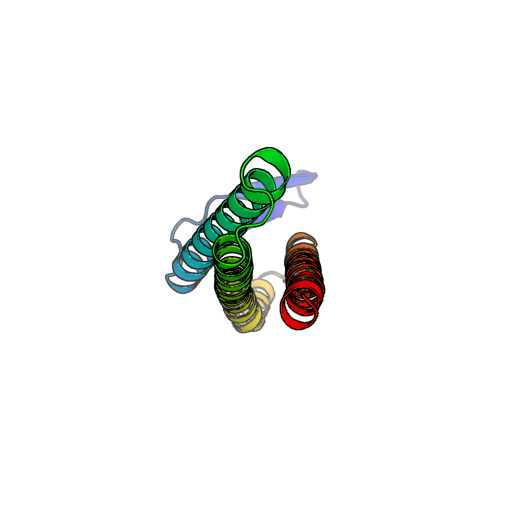PHE A N 1
ATOM 796 C CA . PHE A 1 104 ? 3.111 7.589 -8.001 1.00 79.19 104 PHE A CA 1
ATOM 797 C C . PHE A 1 104 ? 3.068 8.501 -6.765 1.00 79.19 104 PHE A C 1
ATOM 799 O O . PHE A 1 104 ? 3.071 8.017 -5.632 1.00 79.19 104 PHE A O 1
ATOM 806 N N . ALA A 1 105 ? 2.932 9.816 -6.967 1.00 81.62 105 ALA A N 1
ATOM 807 C CA . ALA A 1 105 ? 2.798 10.776 -5.871 1.00 81.62 105 ALA A CA 1
ATOM 808 C C . ALA A 1 105 ? 1.496 10.561 -5.079 1.00 81.62 105 ALA A C 1
ATOM 810 O O . ALA A 1 105 ? 1.507 10.586 -3.847 1.00 81.62 105 ALA A O 1
ATOM 811 N N . PHE A 1 106 ? 0.385 10.276 -5.768 1.00 83.81 106 PHE A N 1
ATOM 812 C CA . PHE A 1 106 ? -0.884 9.948 -5.111 1.00 83.81 106 PHE A CA 1
ATOM 813 C C . PHE A 1 106 ? -0.797 8.682 -4.253 1.00 83.81 106 PHE A C 1
ATOM 815 O O . PHE A 1 106 ? -1.363 8.665 -3.163 1.00 83.81 106 PHE A O 1
ATOM 822 N N . CYS A 1 107 ? -0.065 7.651 -4.685 1.00 83.56 107 CYS A N 1
ATOM 823 C CA . CYS A 1 107 ? 0.151 6.450 -3.875 1.00 83.56 107 CYS A CA 1
ATOM 824 C C . CYS A 1 107 ? 0.895 6.758 -2.567 1.00 83.56 107 CYS A C 1
ATOM 826 O O . CYS A 1 107 ? 0.501 6.257 -1.513 1.00 83.56 107 CYS A O 1
ATOM 828 N N . ILE A 1 108 ? 1.921 7.616 -2.608 1.00 85.62 108 ILE A N 1
ATOM 829 C CA . ILE A 1 108 ? 2.647 8.053 -1.404 1.00 85.62 108 ILE A CA 1
ATOM 830 C C . ILE A 1 108 ? 1.714 8.833 -0.472 1.00 85.62 108 ILE A C 1
ATOM 832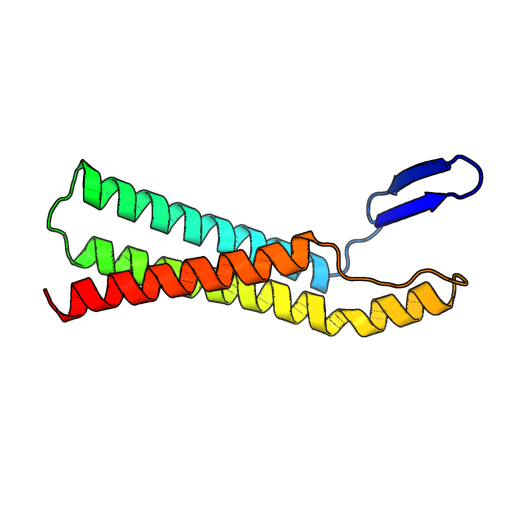 O O . ILE A 1 108 ? 1.648 8.538 0.721 1.00 85.62 108 ILE A O 1
ATOM 836 N N . LEU A 1 109 ? 0.954 9.795 -1.005 1.00 86.56 109 LEU A N 1
ATOM 837 C CA . LEU A 1 109 ? 0.010 10.587 -0.212 1.00 86.56 109 LEU A CA 1
ATOM 838 C C . LEU A 1 109 ? -1.076 9.715 0.428 1.00 86.56 109 LEU A C 1
ATOM 840 O O . LEU A 1 109 ? -1.360 9.862 1.616 1.00 86.56 109 LEU A O 1
ATOM 844 N N . ALA A 1 110 ? -1.648 8.779 -0.331 1.00 84.62 110 ALA A N 1
ATOM 845 C CA . ALA A 1 110 ? -2.661 7.851 0.163 1.00 84.62 110 ALA A CA 1
ATOM 846 C C . ALA A 1 110 ? -2.118 6.969 1.296 1.00 84.62 110 ALA A C 1
ATOM 848 O O . ALA A 1 110 ? -2.787 6.766 2.307 1.00 84.62 110 ALA A O 1
ATOM 849 N N . MET A 1 111 ? -0.884 6.491 1.160 1.00 86.31 111 MET A N 1
ATOM 850 C CA . MET A 1 111 ? -0.211 5.705 2.187 1.00 86.31 111 MET A CA 1
ATOM 851 C C . MET A 1 111 ? 0.070 6.525 3.456 1.00 86.31 111 MET A C 1
ATOM 853 O O . MET A 1 111 ? -0.202 6.046 4.556 1.00 86.31 111 MET A O 1
ATOM 857 N N . VAL A 1 112 ? 0.558 7.766 3.331 1.00 88.50 112 VAL A N 1
ATOM 858 C CA . VAL A 1 112 ? 0.762 8.665 4.485 1.00 88.50 112 VAL A CA 1
ATOM 859 C C . VAL A 1 112 ? -0.565 8.955 5.186 1.00 88.50 112 VAL A C 1
ATOM 861 O O . VAL A 1 112 ? -0.632 8.897 6.413 1.00 88.50 112 VAL A O 1
ATOM 864 N N . ALA A 1 113 ? -1.636 9.202 4.428 1.00 87.19 113 ALA A N 1
ATOM 865 C CA . ALA A 1 113 ? -2.970 9.407 4.984 1.00 87.19 113 ALA A CA 1
ATOM 866 C C . ALA A 1 113 ? -3.483 8.158 5.724 1.00 87.19 113 ALA A C 1
ATOM 868 O O . ALA A 1 113 ? -4.013 8.278 6.829 1.00 87.19 113 ALA A O 1
ATOM 869 N N . ALA A 1 114 ? -3.277 6.962 5.163 1.00 83.56 114 ALA A N 1
ATOM 870 C CA . ALA A 1 114 ? -3.662 5.701 5.794 1.00 83.56 114 ALA A CA 1
ATOM 871 C C . ALA A 1 114 ? -2.899 5.452 7.108 1.00 83.56 114 ALA A C 1
ATOM 873 O O . ALA A 1 114 ? -3.512 5.095 8.115 1.00 83.56 114 ALA A O 1
ATOM 874 N N . LEU A 1 115 ? -1.585 5.699 7.129 1.00 86.06 115 LEU A N 1
ATOM 875 C CA . LEU A 1 115 ? -0.764 5.598 8.341 1.00 86.06 115 LEU A CA 1
ATOM 876 C C . LEU A 1 115 ? -1.165 6.638 9.394 1.00 86.06 115 LEU A C 1
ATOM 878 O O . LEU A 1 115 ? -1.271 6.305 10.573 1.00 86.06 115 LEU A O 1
ATOM 882 N N . GLY A 1 116 ? -1.434 7.877 8.975 1.00 86.62 116 GLY A N 1
ATOM 883 C CA . GLY A 1 116 ? -1.912 8.939 9.859 1.00 86.62 116 GLY A CA 1
ATOM 884 C C . GLY A 1 116 ? -3.248 8.584 10.515 1.00 86.62 116 GLY A C 1
ATOM 885 O O . GLY A 1 116 ? -3.387 8.691 11.732 1.00 86.62 116 GLY A O 1
ATOM 886 N N . ALA A 1 117 ? -4.206 8.080 9.733 1.00 83.88 117 ALA A N 1
ATOM 887 C CA . ALA A 1 117 ? -5.487 7.608 10.252 1.00 83.88 117 ALA A CA 1
ATOM 888 C C . ALA A 1 117 ? -5.315 6.422 11.221 1.00 83.88 117 ALA A C 1
ATOM 890 O O . ALA A 1 117 ? -5.915 6.417 12.298 1.00 83.88 117 ALA A O 1
ATOM 891 N N . GLY A 1 118 ? -4.459 5.451 10.881 1.00 82.00 118 GLY A N 1
ATOM 892 C CA . GLY A 1 118 ? -4.116 4.322 11.752 1.00 82.00 118 GLY A CA 1
ATOM 893 C C . GLY A 1 118 ? -3.517 4.760 13.092 1.00 82.00 118 GLY A C 1
ATOM 894 O O . GLY A 1 118 ? -3.923 4.264 14.143 1.00 82.00 118 GLY A O 1
ATOM 895 N N . ALA A 1 119 ? -2.605 5.735 13.075 1.00 84.88 119 ALA A N 1
ATOM 896 C CA . ALA A 1 119 ? -1.981 6.280 14.279 1.00 84.88 119 ALA A CA 1
ATOM 897 C C . ALA A 1 119 ? -2.990 7.002 15.187 1.00 84.88 119 ALA A C 1
ATOM 899 O O . ALA A 1 119 ? -2.971 6.805 16.401 1.00 84.88 119 ALA A O 1
ATOM 900 N N . ILE A 1 120 ? -3.908 7.791 14.616 1.00 84.56 120 ILE A N 1
ATOM 901 C CA . ILE A 1 120 ? -4.969 8.463 15.386 1.00 84.56 120 ILE A CA 1
ATOM 902 C C . ILE A 1 120 ? -5.879 7.427 16.058 1.00 84.56 120 ILE A C 1
ATOM 904 O O . ILE A 1 120 ? -6.143 7.531 17.255 1.00 84.56 120 ILE A O 1
ATOM 908 N N . MET A 1 121 ? -6.293 6.388 15.327 1.00 78.81 121 MET A N 1
ATOM 909 C CA . MET A 1 121 ? -7.100 5.299 15.889 1.00 78.81 121 MET A CA 1
ATOM 910 C C . MET A 1 121 ? -6.365 4.543 17.006 1.00 78.81 121 MET A C 1
ATOM 912 O O . MET A 1 121 ? -6.987 4.130 17.980 1.00 78.81 121 MET A O 1
ATOM 916 N N . MET A 1 122 ? -5.039 4.399 16.919 1.00 79.38 122 MET A N 1
ATOM 917 C CA . MET A 1 122 ? -4.232 3.789 17.981 1.00 79.38 122 MET A CA 1
ATOM 918 C C . MET A 1 122 ? -4.247 4.616 19.275 1.00 79.38 122 MET A C 1
ATOM 920 O O . MET A 1 122 ? -4.274 4.045 20.363 1.00 79.38 122 MET A O 1
ATOM 924 N N . ILE A 1 123 ? -4.283 5.949 19.181 1.00 79.69 123 ILE A N 1
ATOM 925 C CA . ILE A 1 123 ? -4.385 6.831 20.356 1.00 79.69 123 ILE A CA 1
ATOM 926 C C . ILE A 1 123 ? -5.715 6.615 21.086 1.00 79.69 123 ILE A C 1
ATOM 928 O O . ILE A 1 123 ? -5.733 6.643 22.316 1.00 79.69 123 ILE A O 1
ATOM 932 N N . GLU A 1 124 ? -6.810 6.379 20.358 1.00 72.12 124 GLU A N 1
ATOM 933 C CA . GLU A 1 124 ? -8.100 6.042 20.973 1.00 72.12 124 GLU A CA 1
ATOM 934 C C . GLU A 1 124 ? -8.033 4.720 21.740 1.00 72.12 124 GLU A C 1
ATOM 936 O O . GLU A 1 124 ? -8.587 4.636 22.827 1.00 72.12 124 GLU A O 1
ATOM 941 N N . VAL A 1 125 ? -7.311 3.717 21.227 1.00 70.38 125 VAL A N 1
ATOM 942 C CA . VAL A 1 125 ? -7.109 2.440 21.935 1.00 70.38 125 VAL A CA 1
ATOM 943 C C . VAL A 1 125 ? -6.305 2.616 23.212 1.00 70.38 125 VAL A C 1
ATOM 945 O O . VAL A 1 125 ? -6.642 2.030 24.227 1.00 70.38 125 VAL A O 1
ATOM 948 N N . VAL A 1 126 ? -5.213 3.382 23.156 1.00 73.44 126 VAL A N 1
ATOM 949 C CA . VAL A 1 126 ? -4.307 3.554 24.303 1.00 73.44 126 VAL A CA 1
ATOM 950 C C . VAL A 1 126 ? -4.963 4.375 25.418 1.00 73.44 126 VAL A C 1
ATOM 952 O O . VAL A 1 126 ? -4.585 4.241 26.579 1.00 73.44 126 VAL A O 1
ATOM 955 N N . LYS A 1 127 ? -5.925 5.238 25.073 1.00 65.19 127 LYS A N 1
ATOM 956 C CA . LYS A 1 127 ? -6.677 6.055 26.036 1.00 65.19 127 LYS A CA 1
ATOM 957 C C . LYS A 1 127 ? -7.967 5.399 26.547 1.00 65.19 127 LYS A C 1
ATOM 959 O O . LYS A 1 127 ? -8.515 5.923 27.515 1.00 65.19 127 LYS A O 1
ATOM 964 N N . ALA A 1 128 ? -8.462 4.346 25.892 1.00 56.56 128 ALA A N 1
ATOM 965 C CA . ALA A 1 128 ? -9.673 3.609 26.269 1.00 56.56 128 ALA A CA 1
ATOM 966 C C . ALA A 1 128 ? -9.376 2.511 27.298 1.00 56.56 128 ALA A C 1
ATOM 968 O O . ALA A 1 128 ? -10.249 2.296 28.166 1.00 56.56 128 ALA A O 1
#

Sequence (128 aa):
MCDYVKAFDTSTCIDWPEIPEWLEAVRATSIIGLFLVLAALVMLILRMSVMKDRNPVLFAAIGTTFVGAIFILISIAVYASKGDEFSKKDALIEGASADYHFAFAFCILAMVAALGAGAIMMIEVVKA

=== Feature glossary ===
Key to the feature types in this record:

Secondary structure (8-state, DSSP). Secondary structure is the local, repeating backbone conformation. DSSP classifies it into eight states by reading the hydrogen-bond network: three helix types (H, G, I), two β types (E, B), two non-regular types (T, S), and unstructured coil (-).

Backbone torsions (φ/ψ). Backbone dihedral angles. Every residue except chain termini has a φ (preceding-C → N → Cα → C) and a ψ (N → Cα → C → next-N). They are reported in degrees following the IUPAC sign convention. Secondary structure is essentially a statement about which (φ, ψ) basin each residue occupies.

Predicted aligned error. Predicted Aligned Error (PAE) is an AlphaFold confidence matrix: entry (i, j) is the expected error in the position of residue j, in ångströms, when the prediction is superimposed on the true structure at residue i. Low PAE within a block of residues means that block is internally rigid and well-predicted; hig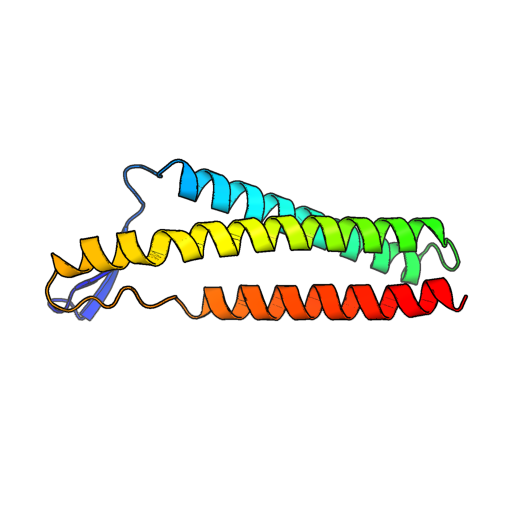h PAE between two blocks means their relative placement is uncertain even if each block individually is confident.

B-factor. B-factor (Debye–Waller factor) reflects atomic displacement in the crystal lattice. It is an experimental observable (units Å²), not a prediction; low values mean the atom is pinned down, high values mean it moves or is heterogeneous across the crystal.

Secondary structure (3-state, P-SEA). Three-state secondary structure (P-SEA) collapses the eight DSSP classes into helix (a), strand (b), and coil (c). P-SEA assigns these from Cα geometry alone — distances and angles — without requiring backbone oxygens, so it works on any Cα trace.

Sequence. Primary structure: the covalent order of the twenty standard amino acids along the backbone. Two proteins with the same sequence will (almost always) fold to the same structure; two with 30% identity often share a fold but not the details.

pLDDT. pLDDT is the predicted lDDT-Cα score: AlphaFold's confidence that the local environment of each residue (all inter-atomic distances within 15 Å) is correctly placed. It is a per-residue number between 0 and 100, with higher meaning more reliable.

InterPro / GO / CATH / organism. Functional annotations link the protein to curated databases. InterPro entries identify conserved domains and families by matching the sequence against member-database signatures (Pfam, PROSITE, CDD, …). Gene Ontology (GO) terms describe molecular function, biological process, and cellular component in a controlled vocabulary. CATH places the structure in a hierarchical fold classification (Class/Architecture/Topology/Homologous-superfamily). The organism is the source species.

Contact-map, Ramachandran, and PAE plots. Three diagnostic plots accompany the record. The Cα contact map visualizes the tertiary structure as a 2D adjacency matrix (8 Å cutoff, sequence-local contacts suppressed). The Ramachandran plot shows the distribution of backbone (φ, ψ) torsions, with points in the α and β basins reflecting secondary structure content. The PAE plot shows AlphaFold's inter-residue confidence as a color matrix.

mmCIF coordinates. The mmCIF table is the protein's shape written out atom by atom. For each backbone N, Cα, C, and carbonyl O, it records an (x, y, z) coordinate triple in Å plus the residue type, chain letter, and residue number.

Radius of gyration, Cα contacts, bounding box. Three whole-structure scalars: the radius of gyration (RMS distance of Cα from centroid, in Å), the count of Cα–Cα contacts (pairs closer than 8 Å and separated by more than four residues in sequence — i.e. tertiary, not local, contacts), and the bounding-box dimensions. Together they distinguish compact globular folds from extended fibres or disordered chains.

Foldseek 3Di. The Foldseek 3Di str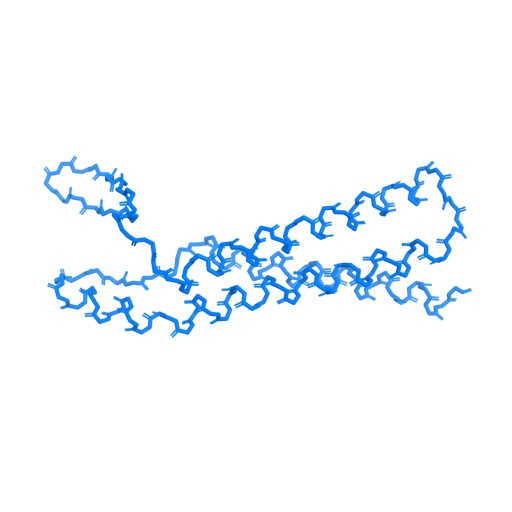ing encodes local tertiary geometry as a 20-letter alphabet — one character per residue — derived from the relative positions of nearby Cα atoms. Unlike the amino-acid sequence, 3Di is a direct function of the 3D structure, so two proteins with the same fold have similar 3Di strings even at low sequence identity.

Rendered structure images. Six rendered views show the 3D structure from the faces of a cube — i.e. along ±x, ±y, ±z. Rendering representation is drawn randomly per protein from cartoon (secondary-structure ribbons), sticks (backbone bonds), or molecular surface; coloring is either N→C rainbow (blue at the N-terminus through red at the C-terminus) or one color per chain.

Nearest PDB structures. The Foldseek neighbor list gives the closest experimentally determined structures in the PDB, ranked by structural alignment. TM-score near 1 means near-identical fold; near 0.3 means only rough topology match. This is how one finds what a novel AlphaFold prediction most resembles in the solved-structure universe.

Solvent-accessible surface area. SASA measures how much of the protein is reachable by solvent. It is computed by rolling a water-sized probe over the atomic surface and summing the exposed area (Å²). Per-residue SASA distinguishes core (buried, low SASA) from surface (exposed, high SASA) residues; total SASA is a whole-molecule size measure.